Protein AF-A0A950Z5A9-F1 (afdb_monomer_lite)

Sequence (140 aa):
MTVIENQGAAPLTDPKTGENLQPGLQPGYYPGYHTLGQKKFWDAATRELVEKRVSDLPPIRFFTAEELPIITAICERILPQDDRVPERKIPIVPRVDERLATGRIDGYRYEGMPPDRDAYRWAIRAIDAAACRLHSLSFA

Structure (mmCIF, N/CA/C/O backbone):
data_AF-A0A950Z5A9-F1
#
_entry.id   AF-A0A950Z5A9-F1
#
loop_
_atom_site.group_PDB
_atom_site.id
_atom_site.type_symbol
_atom_site.label_atom_id
_atom_site.label_alt_id
_atom_site.label_comp_id
_atom_site.label_asym_id
_atom_site.label_entity_id
_atom_site.label_seq_id
_atom_site.pdbx_PDB_ins_code
_atom_site.Cartn_x
_atom_site.Cartn_y
_atom_site.Cartn_z
_atom_site.occupancy
_atom_site.B_iso_or_equiv
_atom_site.auth_seq_id
_atom_site.auth_comp_id
_atom_site.auth_asym_id
_atom_site.auth_atom_id
_atom_site.pdbx_PDB_model_num
ATOM 1 N N . MET A 1 1 ? -23.649 1.652 -6.011 1.00 37.53 1 MET A N 1
ATOM 2 C CA . MET A 1 1 ? -23.660 1.956 -4.568 1.00 37.53 1 MET A CA 1
ATOM 3 C C . MET A 1 1 ? -24.656 1.013 -3.925 1.00 37.53 1 MET A C 1
ATOM 5 O O . MET A 1 1 ? -25.841 1.305 -3.900 1.00 37.53 1 MET A O 1
ATOM 9 N N . THR A 1 2 ? -24.185 -0.159 -3.514 1.00 28.78 2 THR A N 1
ATOM 10 C CA . THR A 1 2 ? -25.011 -1.135 -2.803 1.00 28.78 2 THR A CA 1
ATOM 11 C C . THR A 1 2 ? -24.366 -1.272 -1.442 1.00 28.78 2 THR A C 1
ATOM 13 O O . THR A 1 2 ? -23.271 -1.816 -1.323 1.00 28.78 2 THR A O 1
ATOM 16 N N . VAL A 1 3 ? -24.997 -0.666 -0.439 1.00 35.69 3 VAL A N 1
ATOM 17 C CA . VAL A 1 3 ? -24.682 -0.934 0.961 1.00 35.69 3 VAL A CA 1
ATOM 18 C C . VAL A 1 3 ? -24.835 -2.442 1.112 1.00 35.69 3 VAL A C 1
ATOM 20 O O . VAL A 1 3 ? -25.903 -2.975 0.815 1.00 35.69 3 VAL A O 1
ATOM 23 N N . ILE A 1 4 ? -23.764 -3.148 1.474 1.00 42.22 4 ILE A N 1
ATOM 24 C CA . ILE A 1 4 ? -23.898 -4.533 1.917 1.00 42.22 4 ILE A CA 1
ATOM 25 C C . ILE A 1 4 ? -24.682 -4.434 3.224 1.00 42.22 4 ILE A C 1
ATOM 27 O O . ILE A 1 4 ? -24.116 -4.164 4.282 1.00 42.22 4 ILE A O 1
ATOM 31 N N . GLU A 1 5 ? -26.006 -4.538 3.132 1.00 41.69 5 GLU A N 1
ATOM 32 C CA . GLU A 1 5 ? -26.857 -4.720 4.294 1.00 41.69 5 GLU A CA 1
ATOM 33 C C . GLU A 1 5 ? -26.425 -6.034 4.930 1.00 41.69 5 GLU A C 1
ATOM 35 O O . GLU A 1 5 ? -26.626 -7.117 4.379 1.00 41.69 5 GLU A O 1
ATOM 40 N N . ASN A 1 6 ? -25.759 -5.926 6.076 1.00 47.00 6 ASN A N 1
ATOM 41 C CA . ASN A 1 6 ? -25.430 -7.065 6.910 1.00 47.00 6 ASN A CA 1
ATOM 42 C C . ASN A 1 6 ? -26.748 -7.592 7.497 1.00 47.00 6 ASN A C 1
ATOM 44 O O . ASN A 1 6 ? -27.176 -7.187 8.578 1.00 47.00 6 ASN A O 1
ATOM 48 N N . GLN A 1 7 ? -27.455 -8.412 6.719 1.00 43.56 7 GLN A N 1
ATOM 49 C CA . GLN A 1 7 ? -28.708 -9.030 7.122 1.00 43.56 7 GLN A CA 1
ATOM 50 C C . GLN A 1 7 ? -28.423 -10.028 8.255 1.00 43.56 7 GLN A C 1
ATOM 52 O O . GLN A 1 7 ? -27.929 -11.126 8.016 1.00 43.56 7 GLN A O 1
ATOM 57 N N . GLY A 1 8 ? -28.745 -9.642 9.495 1.00 50.47 8 GLY A N 1
ATOM 58 C CA . GLY A 1 8 ? -28.994 -10.590 10.588 1.00 50.47 8 GLY A CA 1
ATOM 59 C C . GLY A 1 8 ? -28.062 -10.565 11.804 1.00 50.47 8 GLY A C 1
ATOM 60 O O . GLY A 1 8 ? -28.264 -11.378 12.703 1.00 50.47 8 GLY A O 1
ATOM 61 N N . ALA A 1 9 ? -27.081 -9.663 11.902 1.00 59.25 9 ALA A N 1
ATOM 62 C CA . ALA A 1 9 ? -26.320 -9.516 13.148 1.00 59.25 9 ALA A CA 1
ATOM 63 C C . ALA A 1 9 ? -27.077 -8.614 14.140 1.00 59.25 9 ALA A C 1
ATOM 65 O O . ALA A 1 9 ? -27.439 -7.487 13.801 1.00 59.25 9 ALA A O 1
ATOM 66 N N . ALA A 1 10 ? -27.309 -9.096 15.367 1.00 67.19 10 ALA A N 1
ATOM 67 C CA . ALA A 1 10 ? -27.832 -8.261 16.448 1.00 67.19 10 ALA A CA 1
ATOM 68 C C . ALA A 1 10 ? -26.929 -7.021 16.636 1.00 67.19 10 ALA A C 1
ATOM 70 O O . ALA A 1 10 ? -25.703 -7.151 16.531 1.00 67.19 10 ALA A O 1
ATOM 71 N N . PRO A 1 11 ? -27.499 -5.828 16.891 1.00 71.56 11 PRO A N 1
ATOM 72 C CA . PRO A 1 11 ? -26.708 -4.619 17.079 1.00 71.56 11 PRO A CA 1
ATOM 73 C C . PRO A 1 11 ? -25.729 -4.814 18.238 1.00 71.56 11 PRO A C 1
ATOM 75 O O . PRO A 1 11 ? -26.090 -5.335 19.294 1.00 71.56 11 PRO A O 1
ATOM 78 N N . LEU A 1 12 ? -24.475 -4.406 18.033 1.00 76.75 12 LEU A N 1
ATOM 79 C CA . LEU A 1 12 ? -23.489 -4.422 19.107 1.00 76.75 12 LEU A CA 1
ATOM 80 C C . LEU A 1 12 ? -23.907 -3.431 20.188 1.00 76.75 12 LEU A C 1
ATOM 82 O O . LEU A 1 12 ? -24.269 -2.300 19.882 1.00 76.75 12 LEU A O 1
ATOM 86 N N . THR A 1 13 ? -23.816 -3.842 21.446 1.00 83.31 13 THR A N 1
ATOM 87 C CA . THR A 1 13 ? -24.109 -2.991 22.602 1.00 83.31 13 THR A CA 1
ATOM 88 C C . THR A 1 13 ? -22.825 -2.450 23.216 1.00 83.31 13 THR A C 1
ATOM 90 O O . THR A 1 13 ? -21.830 -3.174 23.321 1.00 83.31 13 THR A O 1
ATOM 93 N N . ASP A 1 14 ? -22.839 -1.200 23.673 1.00 79.69 14 ASP A N 1
ATOM 94 C CA . ASP A 1 14 ? -21.758 -0.656 24.489 1.00 79.69 14 ASP A CA 1
ATOM 95 C C . ASP A 1 14 ? -21.721 -1.408 25.835 1.00 79.69 14 ASP A C 1
ATOM 97 O O . ASP A 1 14 ? -22.713 -1.415 26.567 1.00 79.69 14 ASP A O 1
ATOM 101 N N . PRO A 1 15 ? -20.596 -2.045 26.208 1.00 75.50 15 PRO A N 1
ATOM 102 C CA . PRO A 1 15 ? -20.521 -2.848 27.427 1.00 75.50 15 PRO A CA 1
ATOM 103 C C . PRO A 1 15 ? -20.609 -2.023 28.723 1.00 75.50 15 PRO A C 1
ATOM 105 O O . PRO A 1 15 ? -20.725 -2.602 29.799 1.00 75.50 15 PRO A O 1
ATOM 108 N N . LYS A 1 16 ? -20.511 -0.690 28.655 1.00 78.25 16 LYS A N 1
ATOM 109 C CA . LYS A 1 16 ? -20.638 0.219 29.802 1.00 78.25 16 LYS A CA 1
ATOM 110 C C . LYS A 1 16 ? -22.045 0.781 29.956 1.00 78.25 16 LYS A C 1
ATOM 112 O O . LYS A 1 16 ? -22.494 0.908 31.089 1.00 78.25 16 LYS A O 1
ATOM 117 N N . THR A 1 17 ? -22.699 1.167 28.860 1.00 85.19 17 THR A N 1
ATOM 118 C CA . THR A 1 17 ? -24.037 1.789 28.916 1.00 85.19 17 THR A CA 1
ATOM 119 C C . THR A 1 17 ? -25.165 0.790 28.671 1.00 85.19 17 THR A C 1
ATOM 121 O O . THR A 1 17 ? -26.295 1.041 29.075 1.00 85.19 17 THR A O 1
ATOM 124 N N . GLY A 1 18 ? -24.871 -0.347 28.032 1.00 84.31 18 GLY A N 1
ATOM 125 C CA . GLY A 1 18 ? -25.869 -1.322 27.587 1.00 84.31 18 GLY A CA 1
ATOM 126 C C . GLY A 1 18 ? -26.673 -0.868 26.365 1.00 84.31 18 GLY A C 1
ATOM 127 O O . GLY A 1 18 ? -27.547 -1.598 25.909 1.00 84.31 18 GLY A O 1
ATOM 128 N N . GLU A 1 19 ? -26.392 0.318 25.825 1.00 86.06 19 GLU A N 1
ATOM 129 C CA . GLU A 1 19 ? -27.097 0.871 24.669 1.00 86.06 19 GLU A CA 1
ATOM 130 C C . GLU A 1 19 ? -26.535 0.323 23.354 1.00 86.06 19 GLU A C 1
ATOM 132 O O . GLU A 1 19 ? -25.367 -0.057 23.265 1.00 86.06 19 GLU A O 1
ATOM 137 N N . ASN A 1 20 ? -27.354 0.321 22.302 1.00 85.12 20 ASN A N 1
ATOM 138 C CA . ASN A 1 20 ? -26.912 -0.076 20.967 1.00 85.12 20 ASN A CA 1
ATOM 139 C C . ASN A 1 20 ? -25.900 0.931 20.403 1.00 85.12 20 ASN A C 1
ATOM 141 O O . ASN A 1 20 ? -26.159 2.137 20.368 1.00 85.12 20 ASN A O 1
ATOM 145 N N . LEU A 1 21 ? -24.778 0.429 19.886 1.00 80.56 21 LEU A N 1
ATOM 146 C CA . LEU A 1 21 ? -23.829 1.218 19.113 1.00 80.56 21 LEU A CA 1
ATOM 147 C C . LEU A 1 21 ? -24.496 1.652 17.809 1.00 80.56 21 LEU A C 1
ATOM 149 O O . LEU A 1 21 ? -24.871 0.831 16.970 1.00 80.56 21 LEU A O 1
ATOM 153 N N . GLN A 1 22 ? -24.630 2.964 17.641 1.00 77.44 22 GLN A N 1
ATOM 154 C CA . GLN A 1 22 ? -25.126 3.530 16.397 1.00 77.44 22 GLN A CA 1
ATOM 155 C C . GLN A 1 22 ? -24.118 3.246 15.277 1.00 77.44 22 GLN A C 1
ATOM 157 O O . GLN A 1 22 ? -22.912 3.407 15.498 1.00 77.44 22 GLN A O 1
ATOM 162 N N . PRO A 1 23 ? -24.569 2.840 14.077 1.00 72.12 23 PRO A N 1
ATOM 163 C CA . PRO A 1 23 ? -23.687 2.694 12.931 1.00 72.12 23 PRO A CA 1
ATOM 164 C C . PRO A 1 23 ? -22.867 3.971 12.717 1.00 72.12 23 PRO A C 1
ATOM 166 O O . PRO A 1 23 ? -23.407 5.075 12.662 1.00 72.12 23 PRO A O 1
ATOM 169 N N . GLY A 1 24 ? -21.545 3.821 12.625 1.00 70.25 24 GLY A N 1
ATOM 170 C CA . GLY A 1 24 ? -20.664 4.934 12.291 1.00 70.25 24 GLY A CA 1
ATOM 171 C C . GLY A 1 24 ? -20.895 5.413 10.857 1.00 70.25 24 GLY A C 1
ATOM 172 O O . GLY A 1 24 ? -21.514 4.726 10.048 1.00 70.25 24 GLY A O 1
ATOM 173 N N . LEU A 1 25 ? -20.315 6.566 10.513 1.00 67.81 25 LEU A N 1
ATOM 174 C CA . LEU A 1 25 ? -20.383 7.152 9.164 1.00 67.81 25 LEU A CA 1
ATOM 175 C C . LEU A 1 25 ? -19.812 6.233 8.061 1.00 67.81 25 LEU A C 1
ATOM 177 O O . LEU A 1 25 ? -19.949 6.528 6.880 1.00 67.81 25 LEU A O 1
ATOM 181 N N . GLN A 1 26 ? -19.117 5.157 8.438 1.00 66.88 26 GLN A N 1
ATOM 182 C CA . GLN A 1 26 ? -18.447 4.249 7.518 1.00 66.88 26 GLN A CA 1
ATOM 183 C C . GLN A 1 26 ? -18.754 2.793 7.848 1.00 66.88 26 GLN A C 1
ATOM 185 O O . GLN A 1 26 ? -18.859 2.439 9.029 1.00 66.88 26 GLN A O 1
ATOM 190 N N . PRO A 1 27 ? -18.846 1.942 6.816 1.00 65.94 27 PRO A N 1
ATOM 191 C CA . PRO A 1 27 ? -19.009 0.520 6.996 1.00 65.94 27 PRO A CA 1
ATOM 192 C C . PRO A 1 27 ? -17.775 -0.056 7.692 1.00 65.94 27 PRO A C 1
ATOM 194 O O . PRO A 1 27 ? -16.625 0.183 7.331 1.00 65.94 27 PRO A O 1
ATOM 197 N N . GLY A 1 28 ? -18.042 -0.840 8.722 1.00 67.56 28 GLY A N 1
ATOM 198 C CA . GLY A 1 28 ? -17.121 -1.810 9.282 1.00 67.56 28 GLY A CA 1
ATOM 199 C C . GLY A 1 28 ? -17.864 -3.133 9.368 1.00 67.56 28 GLY A C 1
ATOM 200 O O . GLY A 1 28 ? -19.095 -3.152 9.374 1.00 67.56 28 GLY A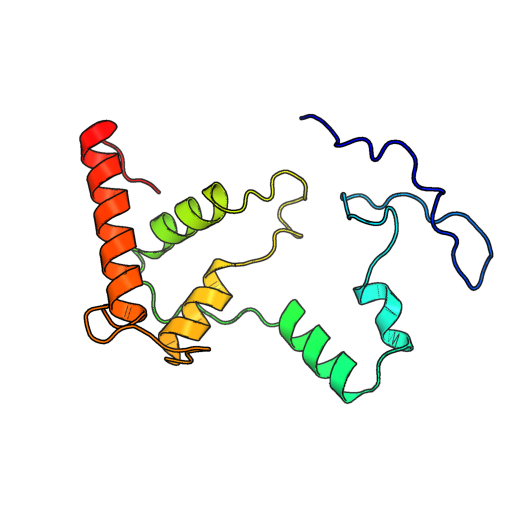 O 1
ATOM 201 N N . TYR A 1 29 ? -17.130 -4.240 9.480 1.00 71.94 29 TYR A N 1
ATOM 202 C CA . TYR A 1 29 ? -17.743 -5.560 9.690 1.00 71.94 29 TYR A CA 1
ATOM 203 C C . TYR A 1 29 ? -18.688 -5.566 10.912 1.00 71.94 29 TYR A C 1
ATOM 205 O O . TYR A 1 29 ? -19.671 -6.299 10.962 1.00 71.94 29 TYR A O 1
ATOM 213 N N . TYR A 1 30 ? -18.400 -4.676 11.864 1.00 80.50 30 TYR A N 1
ATOM 214 C CA . TYR A 1 30 ? -19.129 -4.438 13.097 1.00 80.50 30 TYR A CA 1
ATOM 215 C C . TYR A 1 30 ? -19.639 -2.986 13.140 1.00 80.50 30 TYR A C 1
ATOM 217 O O . TYR A 1 30 ? -18.852 -2.079 13.436 1.00 80.50 30 TYR A O 1
ATOM 225 N N . PRO A 1 31 ? -20.925 -2.734 12.828 1.00 78.44 31 PRO A N 1
ATOM 226 C CA . PRO A 1 31 ? -21.494 -1.388 12.829 1.00 78.44 31 PRO A CA 1
ATOM 227 C C . PRO A 1 31 ? -21.284 -0.665 14.165 1.00 78.44 31 PRO A C 1
ATOM 229 O O . PRO A 1 31 ? -21.512 -1.229 15.232 1.00 78.44 31 PRO A O 1
ATOM 232 N N . GLY A 1 32 ? -20.804 0.579 14.098 1.00 79.00 32 GLY A N 1
ATOM 233 C CA . GLY A 1 32 ? -20.564 1.429 15.273 1.00 79.00 32 GLY A CA 1
ATOM 234 C C . GLY A 1 32 ? -19.320 1.073 16.096 1.00 79.00 32 GLY A C 1
ATOM 235 O O . GLY A 1 32 ? -18.900 1.852 16.951 1.00 79.00 32 GLY A O 1
ATOM 236 N N . TYR A 1 33 ? -18.676 -0.066 15.829 1.00 82.44 33 TYR A N 1
ATOM 237 C CA . TYR A 1 33 ? -17.455 -0.451 16.522 1.00 82.44 33 TYR A CA 1
ATOM 238 C C . TYR A 1 33 ? -16.223 0.234 15.919 1.00 82.44 33 TYR A C 1
ATOM 240 O O . TYR A 1 33 ? -15.967 0.183 14.715 1.00 82.44 33 TYR A O 1
ATOM 248 N N . HIS A 1 34 ? -15.398 0.827 16.784 1.00 82.94 34 HIS A N 1
ATOM 249 C CA . HIS A 1 34 ? -14.147 1.472 16.398 1.00 82.94 34 HIS A CA 1
ATOM 250 C C . HIS A 1 34 ? -12.981 0.946 17.233 1.00 82.94 34 HIS A C 1
ATOM 252 O O . HIS A 1 34 ? -12.872 1.249 18.422 1.00 82.94 34 HIS A O 1
ATOM 258 N N . THR A 1 35 ? -12.058 0.222 16.593 1.00 87.31 35 THR A N 1
ATOM 259 C CA . THR A 1 35 ? -10.864 -0.348 17.243 1.00 87.31 35 THR A CA 1
ATOM 260 C C . THR A 1 35 ? -10.037 0.723 17.951 1.00 87.31 35 THR A C 1
ATOM 262 O O . THR A 1 35 ? -9.678 0.555 19.110 1.00 87.31 35 THR A O 1
ATOM 265 N N . LEU A 1 36 ? -9.817 1.881 17.317 1.00 89.00 36 LEU A N 1
ATOM 266 C CA . LEU A 1 36 ? -9.106 3.003 17.945 1.00 89.00 36 LEU A CA 1
ATOM 267 C C . LEU A 1 36 ? -9.846 3.609 19.151 1.00 89.00 36 LEU A C 1
ATOM 269 O O . LEU A 1 36 ? -9.215 4.268 19.969 1.00 89.00 36 LEU A O 1
ATOM 273 N N . GLY A 1 37 ? -11.153 3.382 19.305 1.00 88.31 37 GLY A N 1
ATOM 274 C CA . GLY A 1 37 ? -11.899 3.765 20.510 1.00 88.31 37 GLY A CA 1
ATOM 275 C C . GLY A 1 37 ? -11.587 2.879 21.723 1.00 88.31 37 GLY A C 1
ATOM 276 O O . GLY A 1 37 ? -11.870 3.253 22.861 1.00 88.31 37 GLY A O 1
ATOM 277 N N . GLN A 1 38 ? -10.957 1.721 21.502 1.00 89.19 38 GLN A N 1
ATOM 278 C CA . GLN A 1 38 ? -10.622 0.749 22.545 1.00 89.19 38 GLN A CA 1
ATOM 279 C C . GLN A 1 38 ? -9.234 0.965 23.163 1.00 89.19 38 GLN A C 1
ATOM 281 O O . GLN A 1 38 ? -8.837 0.197 24.034 1.00 89.19 38 GLN A O 1
ATOM 286 N N . LYS A 1 39 ? -8.522 2.038 22.789 1.00 92.88 39 LYS A N 1
ATOM 287 C CA . LYS A 1 39 ? -7.167 2.381 23.270 1.00 92.88 39 LYS A CA 1
ATOM 288 C C . LYS A 1 39 ? -6.961 2.265 24.779 1.00 92.88 39 LYS A C 1
ATOM 290 O O . LYS A 1 39 ? -5.880 1.896 25.219 1.00 92.88 39 LYS A O 1
ATOM 295 N N . LYS A 1 40 ? -7.988 2.578 25.576 1.00 93.12 40 LYS A N 1
ATOM 296 C CA . LYS A 1 40 ? -7.943 2.501 27.049 1.00 93.12 40 LYS A CA 1
ATOM 297 C C . LYS A 1 40 ? -7.736 1.081 27.594 1.00 93.12 40 LYS A C 1
ATOM 299 O O . LYS A 1 40 ? -7.399 0.940 28.761 1.00 93.12 40 LYS A O 1
ATOM 304 N N . PHE A 1 41 ? -7.987 0.060 26.776 1.00 93.12 41 PHE A N 1
ATOM 305 C CA . PHE A 1 41 ? -7.838 -1.352 27.127 1.00 93.12 41 PHE A CA 1
ATOM 306 C C . PHE A 1 41 ? -6.520 -1.957 26.635 1.00 93.12 41 PHE A C 1
ATOM 308 O O . PHE A 1 41 ? -6.257 -3.127 26.891 1.00 93.12 41 PHE A O 1
ATOM 315 N N . TRP A 1 42 ? -5.705 -1.192 25.911 1.00 96.19 42 TRP A N 1
ATOM 316 C CA . TRP A 1 42 ? -4.392 -1.637 25.460 1.00 96.19 42 TRP A CA 1
ATOM 317 C C . TRP A 1 42 ? -3.340 -1.298 26.508 1.00 96.19 42 TRP A C 1
ATOM 319 O O . TRP A 1 42 ? -3.418 -0.256 27.167 1.00 96.19 42 TRP A O 1
ATOM 329 N N . ASP A 1 43 ? -2.324 -2.147 26.630 1.00 97.94 43 ASP A N 1
ATOM 330 C CA . ASP A 1 43 ? -1.121 -1.772 27.361 1.00 97.94 43 ASP A CA 1
ATOM 331 C C . ASP A 1 43 ? -0.426 -0.572 26.683 1.00 97.94 43 ASP A C 1
ATOM 333 O O . ASP A 1 43 ? -0.711 -0.203 25.536 1.00 97.94 43 ASP A O 1
ATOM 337 N N . ALA A 1 44 ? 0.477 0.077 27.419 1.00 97.62 44 ALA A N 1
ATOM 338 C CA . ALA A 1 44 ? 1.133 1.292 26.952 1.00 97.62 44 ALA A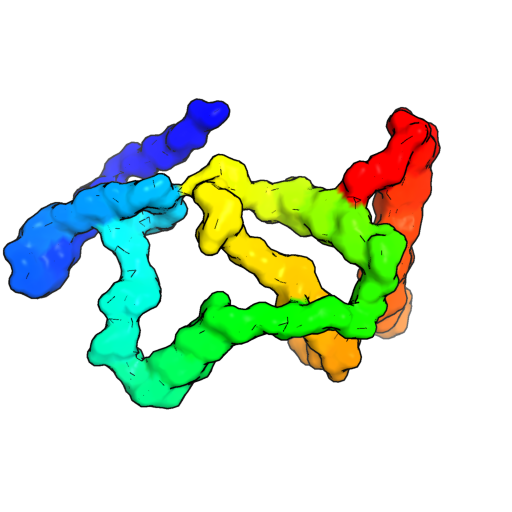 CA 1
ATOM 339 C C . ALA A 1 44 ? 1.927 1.081 25.651 1.00 97.62 44 ALA A C 1
ATOM 341 O O . ALA A 1 44 ? 1.812 1.913 24.752 1.00 97.62 44 ALA A O 1
ATOM 342 N N . ALA A 1 45 ? 2.652 -0.035 25.526 1.00 97.50 45 ALA A N 1
ATOM 343 C CA . ALA A 1 45 ? 3.485 -0.319 24.361 1.00 97.50 45 ALA A CA 1
ATOM 344 C C . ALA A 1 45 ? 2.636 -0.607 23.115 1.00 97.50 45 ALA A C 1
ATOM 346 O O . ALA A 1 45 ? 2.904 -0.066 22.041 1.00 97.50 45 ALA A O 1
ATOM 347 N N . THR A 1 46 ? 1.570 -1.402 23.250 1.00 97.12 46 THR A N 1
ATOM 348 C CA . THR A 1 46 ? 0.628 -1.669 22.153 1.00 97.12 46 THR A CA 1
ATOM 349 C C . THR A 1 46 ? -0.036 -0.384 21.674 1.00 97.12 46 THR A C 1
ATOM 351 O O . THR A 1 46 ? -0.111 -0.135 20.469 1.00 97.12 46 THR A O 1
ATOM 354 N N . ARG A 1 47 ? -0.495 0.458 22.606 1.00 96.81 47 ARG A N 1
ATOM 355 C CA . ARG A 1 47 ? -1.132 1.735 22.274 1.00 96.81 47 ARG A CA 1
ATOM 356 C C . ARG A 1 47 ? -0.199 2.659 21.510 1.00 96.81 47 ARG A C 1
ATOM 358 O O . ARG A 1 47 ? -0.583 3.115 20.437 1.00 96.81 47 ARG A O 1
ATOM 365 N N . GLU A 1 48 ? 1.011 2.870 22.015 1.00 95.94 48 GLU A N 1
ATOM 366 C CA . GLU A 1 48 ? 2.013 3.704 21.350 1.00 95.94 48 GLU A CA 1
ATOM 367 C C . GLU A 1 48 ? 2.326 3.182 19.939 1.00 95.94 48 GLU A C 1
ATOM 369 O O . GLU A 1 48 ? 2.287 3.935 18.965 1.00 95.94 48 GLU A O 1
ATOM 374 N N . LEU A 1 49 ? 2.563 1.873 19.799 1.00 95.94 49 LEU A N 1
ATOM 375 C CA . LEU A 1 49 ? 2.900 1.260 18.516 1.00 95.94 49 LEU A CA 1
ATOM 376 C C . LEU A 1 49 ? 1.771 1.3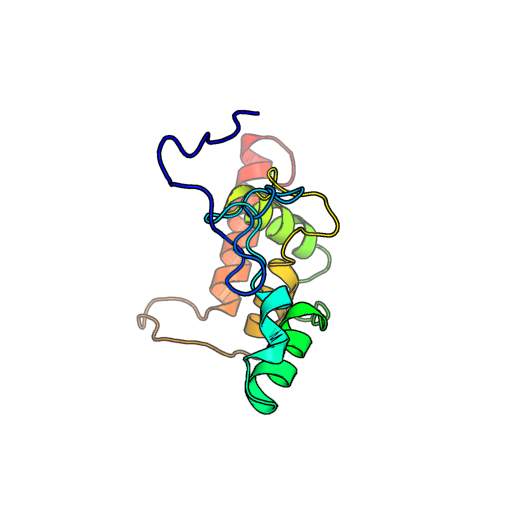90 17.483 1.00 95.94 49 LEU A C 1
ATOM 378 O O . LEU A 1 49 ? 2.031 1.702 16.318 1.00 95.94 49 LEU A O 1
ATOM 382 N N . VAL A 1 50 ? 0.525 1.121 17.881 1.00 94.75 50 VAL A N 1
ATOM 383 C CA . VAL A 1 50 ? -0.634 1.196 16.980 1.00 94.75 50 VAL A CA 1
ATOM 384 C C . VAL A 1 50 ? -0.917 2.642 16.588 1.00 94.75 50 VAL A C 1
ATOM 386 O O . VAL A 1 50 ? -1.127 2.910 15.406 1.00 94.75 50 VAL A O 1
ATOM 389 N N . GLU A 1 51 ? -0.884 3.579 17.537 1.00 94.06 51 GLU A N 1
ATOM 390 C CA . GLU A 1 51 ? -1.078 5.003 17.246 1.00 94.06 51 GLU A CA 1
ATOM 391 C C . GLU A 1 51 ? -0.026 5.521 16.271 1.00 94.06 51 GLU A C 1
ATOM 393 O O . GLU A 1 51 ? -0.380 6.153 15.276 1.00 94.06 51 GLU A O 1
ATOM 398 N N . LYS A 1 52 ? 1.241 5.155 16.483 1.00 93.44 52 LYS A N 1
ATOM 399 C CA . LYS A 1 52 ? 2.325 5.479 15.558 1.00 93.44 52 LYS A CA 1
ATOM 400 C C . LYS A 1 52 ? 2.064 4.929 14.156 1.00 93.44 52 LYS A C 1
ATOM 402 O O . LYS A 1 52 ? 2.197 5.642 13.172 1.00 93.44 52 LYS A O 1
ATOM 407 N N . ARG A 1 53 ? 1.647 3.665 14.031 1.00 90.62 53 ARG A N 1
ATOM 408 C CA . ARG A 1 53 ? 1.359 3.050 12.719 1.00 90.62 53 ARG A CA 1
ATOM 409 C C . ARG A 1 53 ? 0.173 3.687 11.994 1.00 90.62 53 ARG A C 1
ATOM 411 O O . ARG A 1 53 ? 0.130 3.652 10.765 1.00 90.62 53 ARG A O 1
ATOM 418 N N . VAL A 1 54 ? -0.794 4.220 12.729 1.00 90.31 54 VAL A N 1
ATOM 419 C CA . VAL A 1 54 ? -1.971 4.859 12.134 1.00 90.31 54 VAL A CA 1
ATOM 420 C C . VAL A 1 54 ? -1.673 6.295 11.714 1.00 90.31 54 VAL A C 1
ATOM 422 O O . VAL A 1 54 ? -2.107 6.699 10.640 1.00 90.31 54 VAL A O 1
ATOM 425 N N . SER A 1 55 ? -0.936 7.046 12.531 1.00 89.56 55 SER A N 1
ATOM 426 C CA . SER A 1 55 ? -0.705 8.476 12.307 1.00 89.56 55 SER A CA 1
ATOM 427 C C . SER A 1 55 ? 0.544 8.770 11.471 1.00 89.56 55 SER A C 1
ATOM 429 O O . SER A 1 55 ? 0.531 9.701 10.669 1.00 89.56 55 SER A O 1
ATOM 431 N N . ASP A 1 56 ? 1.611 7.978 11.618 1.00 92.19 56 ASP A N 1
ATOM 432 C CA . ASP A 1 56 ? 2.894 8.263 10.971 1.00 92.19 56 ASP A CA 1
ATOM 433 C C . ASP A 1 56 ? 2.960 7.593 9.601 1.00 92.19 56 ASP A C 1
ATOM 435 O O . ASP A 1 56 ? 3.291 6.405 9.473 1.00 92.19 56 ASP A O 1
ATOM 439 N N . LEU A 1 57 ? 2.666 8.369 8.561 1.00 91.00 57 LEU A N 1
ATOM 440 C CA . LEU A 1 57 ? 2.835 7.933 7.181 1.00 91.00 57 LEU A CA 1
ATOM 441 C C . LEU A 1 57 ? 4.291 8.118 6.742 1.00 91.00 57 LEU A C 1
ATOM 443 O O . LEU A 1 57 ? 4.809 9.235 6.798 1.00 91.00 57 LEU A O 1
ATOM 447 N N . PRO A 1 58 ? 4.976 7.046 6.306 1.00 93.62 58 PRO A N 1
ATOM 448 C CA . PRO A 1 58 ? 6.331 7.173 5.797 1.00 93.62 58 PRO A CA 1
ATOM 449 C C . PRO A 1 58 ? 6.329 7.955 4.473 1.00 93.62 58 PRO A C 1
ATOM 451 O O . PRO A 1 58 ? 5.385 7.838 3.691 1.00 93.62 58 PRO A O 1
ATOM 454 N N . PRO A 1 59 ? 7.379 8.737 4.179 1.00 96.12 59 PRO A N 1
ATOM 455 C CA . PRO A 1 59 ? 7.519 9.364 2.873 1.00 96.12 59 PRO A CA 1
ATOM 456 C C . PRO A 1 59 ? 7.850 8.319 1.801 1.00 96.12 59 PRO A C 1
ATOM 458 O O . PRO A 1 59 ? 8.443 7.279 2.103 1.00 96.12 59 PRO A O 1
ATOM 461 N N . ILE A 1 60 ? 7.525 8.648 0.550 1.00 97.75 60 ILE A N 1
ATOM 462 C CA . ILE A 1 60 ? 7.925 7.883 -0.638 1.00 97.75 60 ILE A CA 1
ATOM 463 C C . ILE A 1 60 ? 9.441 8.017 -0.842 1.00 97.75 60 ILE A C 1
ATOM 465 O O . ILE A 1 60 ? 9.981 9.125 -0.828 1.00 97.75 60 ILE A O 1
ATOM 469 N N . ARG A 1 61 ? 10.134 6.887 -0.997 1.00 97.31 61 ARG A N 1
ATOM 470 C CA . ARG A 1 61 ? 11.594 6.776 -1.143 1.00 97.31 61 ARG A CA 1
ATOM 471 C C . ARG A 1 61 ? 12.021 5.792 -2.230 1.00 97.31 61 ARG A C 1
ATOM 473 O O . ARG A 1 61 ? 13.140 5.911 -2.723 1.00 97.31 61 ARG A O 1
ATOM 480 N N . PHE A 1 62 ? 11.201 4.789 -2.543 1.00 97.50 62 PHE A N 1
ATOM 481 C CA . PHE A 1 62 ? 11.536 3.744 -3.510 1.00 97.50 62 PHE A CA 1
ATOM 482 C C . PHE A 1 62 ? 10.980 4.041 -4.904 1.00 97.50 62 PHE A C 1
ATOM 484 O O . PHE A 1 62 ? 11.736 3.964 -5.875 1.00 97.50 62 PHE A O 1
ATOM 491 N N . PHE A 1 63 ? 9.688 4.360 -5.003 1.00 98.19 63 PHE A N 1
ATOM 492 C CA . PHE A 1 63 ? 9.043 4.643 -6.284 1.00 98.19 63 PHE A CA 1
ATOM 493 C C . PHE A 1 63 ? 9.495 5.987 -6.848 1.00 98.19 63 PHE A C 1
ATOM 495 O O . PHE A 1 63 ? 9.642 6.974 -6.123 1.00 98.19 63 PHE A O 1
ATOM 502 N N . THR A 1 64 ? 9.695 6.033 -8.163 1.00 98.25 64 THR A N 1
ATOM 503 C CA . THR A 1 64 ? 9.964 7.291 -8.865 1.00 98.25 64 THR A CA 1
ATOM 504 C C . THR A 1 64 ? 8.692 8.133 -9.000 1.00 98.25 64 THR A C 1
ATOM 506 O O . THR A 1 64 ? 7.576 7.649 -8.807 1.00 98.25 64 THR A O 1
ATOM 509 N N . ALA A 1 65 ? 8.852 9.401 -9.391 1.00 97.75 65 ALA A N 1
ATOM 510 C CA . ALA A 1 65 ? 7.723 10.278 -9.700 1.00 97.75 65 ALA A CA 1
ATOM 511 C C . ALA A 1 65 ? 6.837 9.741 -10.843 1.00 97.75 65 ALA A C 1
ATOM 513 O O . ALA A 1 65 ? 5.646 10.027 -10.868 1.00 97.75 65 ALA A O 1
ATOM 514 N N . GLU A 1 66 ? 7.406 8.951 -11.757 1.00 97.25 66 GLU A N 1
ATOM 515 C CA . GLU A 1 66 ? 6.684 8.308 -12.864 1.00 97.25 66 GLU A CA 1
ATOM 516 C C . GLU A 1 66 ? 5.966 7.028 -12.412 1.00 97.25 66 GLU A C 1
ATOM 518 O O . GLU A 1 66 ? 4.851 6.752 -12.840 1.00 97.25 66 GLU A O 1
ATOM 523 N N . GLU A 1 67 ? 6.581 6.248 -11.517 1.00 98.25 67 GLU A N 1
ATOM 524 C CA . GLU A 1 67 ? 6.013 4.989 -11.021 1.00 98.25 67 GLU A CA 1
ATOM 525 C C . GLU A 1 67 ? 4.885 5.223 -10.000 1.00 98.25 67 GLU A C 1
ATOM 527 O O . GLU A 1 67 ? 3.956 4.415 -9.911 1.00 98.25 67 GLU A O 1
ATOM 532 N N . LEU A 1 68 ? 4.948 6.319 -9.233 1.00 98.12 68 LEU A N 1
ATOM 533 C CA . LEU A 1 68 ? 4.040 6.596 -8.118 1.00 98.12 68 LEU A CA 1
ATOM 534 C C . LEU A 1 68 ? 2.552 6.704 -8.527 1.00 98.12 68 LEU A C 1
ATOM 536 O O . LEU A 1 68 ? 1.723 6.077 -7.857 1.00 98.12 68 LEU A O 1
ATOM 540 N N . PRO A 1 69 ? 2.167 7.428 -9.597 1.00 98.31 69 PRO A N 1
ATOM 541 C CA . PRO A 1 69 ? 0.778 7.458 -10.056 1.00 98.31 69 PRO A CA 1
ATOM 542 C C . PRO A 1 69 ? 0.272 6.074 -10.480 1.00 98.31 69 PRO A C 1
ATOM 544 O O . PRO A 1 69 ? -0.820 5.668 -10.089 1.00 98.31 69 PRO A O 1
ATOM 547 N N . ILE A 1 70 ? 1.104 5.300 -11.184 1.00 98.50 70 ILE A N 1
ATOM 548 C CA . ILE A 1 70 ? 0.738 3.976 -11.703 1.00 98.50 70 ILE A CA 1
ATOM 549 C C . ILE A 1 70 ? 0.489 2.993 -10.555 1.00 98.50 70 ILE A C 1
ATOM 551 O O . ILE A 1 70 ? -0.550 2.334 -10.514 1.00 98.50 70 ILE A O 1
ATOM 555 N N . ILE A 1 71 ? 1.407 2.897 -9.583 1.00 98.12 71 ILE A N 1
ATOM 556 C CA . ILE A 1 71 ? 1.214 1.998 -8.432 1.00 98.12 71 ILE A CA 1
ATOM 557 C C . ILE A 1 71 ? 0.026 2.429 -7.565 1.00 98.12 71 ILE A C 1
ATOM 559 O O . ILE A 1 71 ? -0.648 1.573 -6.989 1.00 98.12 71 ILE A O 1
ATOM 563 N N . THR A 1 72 ? -0.269 3.731 -7.509 1.00 97.38 72 THR A N 1
ATOM 564 C CA . THR A 1 72 ? -1.456 4.253 -6.821 1.00 97.38 72 THR A CA 1
ATOM 565 C C . THR A 1 72 ? -2.728 3.760 -7.500 1.00 97.38 72 THR A C 1
ATOM 567 O O . THR A 1 72 ? -3.534 3.107 -6.838 1.00 97.38 72 THR A O 1
ATOM 570 N N . ALA A 1 73 ? -2.854 3.941 -8.817 1.00 97.69 73 ALA A N 1
ATOM 571 C CA . ALA A 1 73 ? -3.992 3.445 -9.590 1.00 97.69 73 ALA A CA 1
ATOM 572 C C . ALA A 1 73 ? -4.149 1.914 -9.487 1.00 97.69 73 ALA A C 1
ATOM 574 O O . ALA A 1 73 ? -5.262 1.397 -9.356 1.00 97.69 73 ALA A O 1
ATOM 575 N N . ILE A 1 74 ? -3.036 1.166 -9.481 1.00 97.75 74 ILE A N 1
ATOM 576 C CA . ILE A 1 74 ? -3.051 -0.294 -9.286 1.00 97.75 74 ILE A CA 1
ATOM 577 C C . ILE A 1 74 ? -3.629 -0.644 -7.911 1.00 97.75 74 ILE A C 1
ATOM 579 O O . ILE A 1 74 ? -4.533 -1.478 -7.822 1.00 97.75 74 ILE A O 1
ATOM 583 N N . CYS A 1 75 ? -3.143 -0.009 -6.840 1.00 97.06 75 CYS A N 1
ATOM 584 C CA . CYS A 1 75 ? -3.638 -0.254 -5.483 1.00 97.06 75 CYS A CA 1
ATOM 585 C C . CYS A 1 75 ? -5.130 0.073 -5.355 1.00 97.06 75 CYS A C 1
ATOM 587 O O . CYS A 1 75 ? -5.873 -0.717 -4.773 1.00 97.06 75 CYS A O 1
ATOM 589 N N . GLU A 1 76 ? -5.571 1.196 -5.926 1.00 95.38 76 GLU A N 1
ATOM 590 C CA . GLU A 1 76 ? -6.976 1.612 -5.916 1.00 95.38 76 GLU A CA 1
ATOM 591 C C . GLU A 1 76 ? -7.885 0.632 -6.662 1.00 95.38 76 GLU A C 1
ATOM 593 O O . GLU A 1 76 ? -9.035 0.445 -6.269 1.00 95.38 76 GLU A O 1
ATOM 598 N N . ARG A 1 77 ? -7.377 -0.048 -7.698 1.00 96.00 77 ARG A N 1
ATOM 599 C CA . ARG A 1 77 ? -8.143 -1.071 -8.417 1.00 96.00 77 ARG A CA 1
ATOM 600 C C . ARG A 1 77 ? -8.171 -2.421 -7.701 1.00 96.00 77 ARG A C 1
ATOM 602 O O . ARG A 1 77 ? -9.189 -3.106 -7.766 1.00 96.00 77 ARG A O 1
ATOM 609 N N . ILE A 1 78 ? -7.068 -2.825 -7.068 1.00 96.12 78 ILE A N 1
ATOM 610 C CA . ILE A 1 78 ? -6.965 -4.116 -6.364 1.00 96.12 78 ILE A CA 1
ATOM 611 C C . ILE A 1 78 ? -7.770 -4.095 -5.064 1.00 96.12 78 ILE A C 1
ATOM 613 O O . ILE A 1 78 ? -8.461 -5.064 -4.753 1.00 96.12 78 ILE A O 1
ATOM 617 N N . LEU A 1 79 ? -7.670 -3.005 -4.302 1.00 94.38 79 LEU A N 1
ATO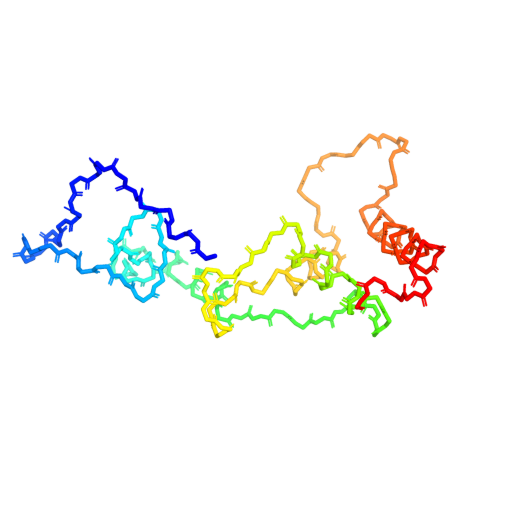M 618 C CA . LEU A 1 79 ? -8.365 -2.838 -3.031 1.00 94.38 79 LEU A CA 1
ATOM 619 C C . LEU A 1 79 ? -9.121 -1.502 -3.033 1.00 94.38 79 LEU A C 1
ATOM 621 O O . LEU A 1 79 ? -8.667 -0.541 -2.401 1.00 94.38 79 LEU A O 1
ATOM 625 N N . PRO A 1 80 ? -10.255 -1.423 -3.755 1.00 93.19 80 PRO A N 1
ATOM 626 C CA . PRO A 1 80 ? -11.050 -0.206 -3.812 1.00 93.19 80 PRO A CA 1
ATOM 627 C C . PRO A 1 80 ? -11.557 0.173 -2.419 1.00 93.19 80 PRO A C 1
ATOM 629 O O . PRO A 1 80 ? -11.965 -0.674 -1.623 1.00 93.19 80 PRO A O 1
ATOM 632 N N . GLN A 1 81 ? -11.519 1.472 -2.130 1.00 91.75 81 GLN A N 1
ATOM 633 C CA . GLN A 1 81 ? -11.934 2.069 -0.857 1.00 91.75 81 GLN A CA 1
ATOM 634 C C . GLN A 1 81 ? -13.035 3.109 -1.101 1.00 91.75 81 GLN A C 1
ATOM 636 O O . GLN A 1 81 ? -12.972 4.233 -0.604 1.00 91.75 81 GLN A O 1
ATOM 641 N N . ASP A 1 82 ? -14.017 2.746 -1.927 1.00 88.69 82 ASP A N 1
ATOM 642 C CA . ASP A 1 82 ? -15.154 3.606 -2.302 1.00 88.69 82 ASP A CA 1
ATOM 643 C C . ASP A 1 82 ? -16.219 3.679 -1.195 1.00 88.69 82 ASP A C 1
ATOM 645 O O . ASP A 1 82 ? -17.180 4.440 -1.268 1.00 88.69 82 ASP A O 1
ATOM 649 N N . ASP A 1 83 ? -16.040 2.870 -0.154 1.00 84.88 83 ASP A N 1
ATOM 650 C CA . ASP A 1 83 ? -16.902 2.727 1.012 1.00 84.88 83 ASP A CA 1
ATOM 651 C C . ASP A 1 83 ? -16.589 3.744 2.126 1.00 84.88 83 ASP A C 1
ATOM 653 O O . ASP A 1 83 ? -17.250 3.756 3.163 1.00 84.88 83 ASP A O 1
ATOM 657 N N . ARG A 1 84 ? -15.583 4.604 1.939 1.00 85.44 84 ARG A N 1
ATOM 658 C CA . ARG A 1 84 ? -15.107 5.562 2.944 1.00 85.44 84 ARG A CA 1
ATOM 659 C C . ARG A 1 84 ? -14.774 6.917 2.334 1.00 85.44 84 ARG A C 1
ATOM 661 O O . ARG A 1 84 ? -14.389 7.025 1.174 1.00 85.44 84 ARG A O 1
ATOM 668 N N . VAL A 1 85 ? -14.876 7.960 3.156 1.00 85.56 85 VAL A N 1
ATOM 669 C CA . VAL A 1 85 ? -14.474 9.322 2.772 1.00 85.56 85 VAL A CA 1
ATOM 670 C C . VAL A 1 85 ? -12.948 9.417 2.585 1.00 85.56 85 VAL A C 1
ATOM 672 O O . VAL A 1 85 ? -12.222 8.637 3.216 1.00 85.56 85 VAL A O 1
ATOM 675 N N . PRO A 1 86 ? -12.444 10.355 1.756 1.00 86.69 86 PRO A N 1
ATOM 676 C CA . PRO A 1 86 ? -11.021 10.470 1.425 1.00 86.69 86 PRO A CA 1
ATOM 677 C C . PRO A 1 86 ? -10.080 10.495 2.635 1.00 86.69 86 PRO A C 1
ATOM 679 O O . PRO A 1 86 ? -9.079 9.784 2.644 1.00 86.69 86 PRO A O 1
ATOM 682 N N . GLU A 1 87 ? -10.433 11.215 3.701 1.00 84.75 87 GLU A N 1
ATOM 683 C CA . GLU A 1 87 ? -9.614 11.387 4.915 1.00 84.75 87 GLU A CA 1
ATOM 684 C C . GLU A 1 87 ? -9.470 10.093 5.731 1.00 84.75 87 GLU A C 1
ATOM 686 O O . GLU A 1 87 ? -8.710 10.024 6.697 1.00 84.75 87 GLU A O 1
ATOM 691 N N . ARG A 1 88 ? -10.245 9.064 5.382 1.00 83.31 88 ARG A N 1
ATOM 692 C CA . ARG A 1 88 ? -10.265 7.759 6.048 1.00 83.31 88 ARG A CA 1
ATOM 693 C C . ARG A 1 88 ? -9.819 6.635 5.121 1.00 83.31 88 ARG A C 1
ATOM 695 O O . ARG A 1 88 ? -9.800 5.481 5.553 1.00 83.31 88 ARG A O 1
ATOM 702 N N . LYS A 1 89 ? -9.440 6.944 3.874 1.00 88.94 89 LYS A N 1
ATOM 703 C CA . LYS A 1 89 ? -8.764 5.976 3.012 1.00 88.94 89 LYS A CA 1
ATOM 704 C C . LYS A 1 89 ? -7.457 5.548 3.666 1.00 88.94 89 LYS A C 1
ATOM 706 O O . LYS A 1 89 ? -6.681 6.364 4.152 1.00 88.94 89 LYS A O 1
ATOM 711 N N . ILE A 1 90 ? -7.227 4.243 3.688 1.00 90.81 90 ILE A N 1
ATOM 712 C CA . ILE A 1 90 ? -5.996 3.645 4.183 1.00 90.81 90 ILE A CA 1
ATOM 713 C C . ILE A 1 90 ? -4.911 3.935 3.138 1.00 90.81 90 ILE A C 1
ATOM 715 O O . ILE A 1 90 ? -5.062 3.507 1.989 1.00 90.81 90 ILE A O 1
ATOM 719 N N . PRO A 1 91 ? -3.825 4.635 3.500 1.00 92.31 91 PRO A N 1
ATOM 720 C CA . PRO A 1 91 ? -2.740 4.954 2.578 1.00 92.31 91 PRO A CA 1
ATOM 721 C C . PRO A 1 91 ? -1.833 3.732 2.390 1.00 92.31 91 PRO A C 1
ATOM 723 O O . PRO A 1 91 ? -0.864 3.524 3.122 1.00 92.31 91 PRO A O 1
ATOM 726 N N . ILE A 1 92 ? -2.166 2.899 1.401 1.00 94.62 92 ILE A N 1
ATOM 727 C CA . ILE A 1 92 ? -1.475 1.629 1.119 1.00 94.62 92 ILE A CA 1
ATOM 728 C C . ILE A 1 92 ? -0.076 1.878 0.537 1.00 94.62 92 ILE A C 1
ATOM 730 O O . ILE A 1 92 ? 0.908 1.313 1.017 1.00 94.62 92 ILE A O 1
ATOM 734 N N . VAL A 1 93 ? 0.022 2.751 -0.472 1.00 96.88 93 VAL A N 1
ATOM 735 C CA . VAL A 1 93 ? 1.252 2.973 -1.253 1.00 96.88 93 VAL A CA 1
ATOM 736 C C . VAL A 1 93 ? 2.452 3.382 -0.389 1.00 96.88 93 VAL A C 1
ATOM 738 O O . VAL A 1 93 ? 3.496 2.751 -0.538 1.00 96.88 93 VAL A O 1
ATOM 741 N N . PRO A 1 94 ? 2.344 4.326 0.570 1.00 96.25 94 PRO A N 1
ATOM 742 C CA . PRO A 1 94 ? 3.472 4.676 1.435 1.00 96.25 94 PRO A CA 1
ATOM 743 C C . PRO A 1 94 ? 4.052 3.497 2.225 1.00 96.25 94 PRO A C 1
ATOM 745 O O . PRO A 1 94 ? 5.264 3.395 2.403 1.00 96.25 94 PRO A O 1
ATOM 748 N N . ARG A 1 95 ? 3.204 2.569 2.686 1.00 93.69 95 ARG A N 1
ATOM 749 C CA . ARG A 1 95 ? 3.650 1.382 3.434 1.00 93.69 95 ARG A CA 1
ATOM 750 C C . ARG A 1 95 ? 4.337 0.362 2.535 1.00 93.69 95 ARG A C 1
ATOM 752 O O . ARG A 1 95 ? 5.332 -0.238 2.939 1.00 93.69 95 ARG A O 1
ATOM 759 N N . VAL A 1 96 ? 3.825 0.180 1.319 1.00 95.12 96 VAL A N 1
ATOM 760 C CA . VAL A 1 96 ? 4.472 -0.655 0.299 1.00 95.12 96 VAL A CA 1
A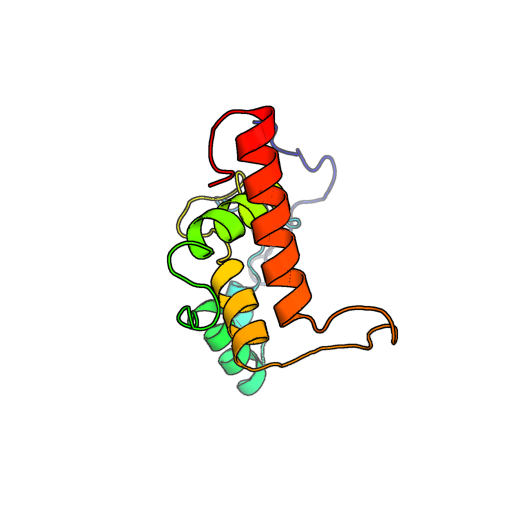TOM 761 C C . VAL A 1 96 ? 5.835 -0.070 -0.074 1.00 95.12 96 VAL A C 1
ATOM 763 O O . VAL A 1 96 ? 6.822 -0.803 -0.091 1.00 95.12 96 VAL A O 1
ATOM 766 N N . ASP A 1 97 ? 5.904 1.244 -0.296 1.00 97.25 97 ASP A N 1
ATOM 767 C CA . ASP A 1 97 ? 7.143 1.957 -0.597 1.00 97.25 97 ASP A CA 1
ATOM 768 C C . ASP A 1 97 ? 8.180 1.798 0.523 1.00 97.25 97 ASP A C 1
ATOM 770 O O . ASP A 1 97 ? 9.298 1.368 0.258 1.00 97.25 97 ASP A O 1
ATOM 774 N N . GLU A 1 98 ? 7.804 2.042 1.783 1.00 95.62 98 GLU A N 1
ATOM 775 C CA . GLU A 1 98 ? 8.695 1.887 2.941 1.00 95.62 98 GLU A CA 1
ATOM 776 C C . GLU A 1 98 ? 9.280 0.469 3.036 1.00 95.62 98 GLU A C 1
ATOM 778 O O . GLU A 1 98 ? 10.483 0.288 3.271 1.00 95.62 98 GLU A O 1
ATOM 783 N N . ARG A 1 99 ? 8.442 -0.551 2.822 1.00 94.12 99 ARG A N 1
ATOM 784 C CA . ARG A 1 99 ? 8.860 -1.958 2.813 1.00 94.12 99 ARG A CA 1
ATOM 785 C C . ARG A 1 99 ? 9.897 -2.218 1.721 1.00 94.12 99 ARG A C 1
ATOM 787 O O . ARG A 1 99 ? 10.958 -2.782 1.999 1.00 94.12 99 ARG A O 1
ATOM 794 N N . LEU A 1 100 ? 9.632 -1.745 0.503 1.00 95.62 100 LEU A N 1
ATOM 795 C CA . LEU A 1 100 ? 10.548 -1.887 -0.626 1.00 95.62 100 LEU A CA 1
ATOM 796 C C . LEU A 1 100 ? 11.841 -1.104 -0.389 1.00 95.62 100 LEU A C 1
ATOM 798 O O . LEU A 1 100 ? 12.914 -1.684 -0.528 1.00 95.62 100 LEU A O 1
ATOM 802 N N . ALA A 1 101 ? 11.766 0.149 0.065 1.00 96.06 101 ALA A N 1
ATOM 803 C CA . ALA A 1 101 ? 12.901 1.031 0.346 1.00 96.06 101 ALA A CA 1
ATOM 804 C C . ALA A 1 101 ? 13.842 0.473 1.422 1.00 96.06 101 ALA A C 1
ATOM 806 O O . ALA A 1 101 ? 15.064 0.584 1.296 1.00 96.06 101 ALA A O 1
ATOM 807 N N . THR A 1 102 ? 13.293 -0.172 2.452 1.00 94.00 102 THR A N 1
ATOM 808 C CA . THR A 1 102 ? 14.079 -0.808 3.522 1.00 94.00 102 THR A CA 1
ATOM 809 C C . THR A 1 102 ? 14.542 -2.221 3.171 1.00 94.00 102 THR A C 1
ATOM 811 O O . THR A 1 102 ? 15.410 -2.759 3.852 1.00 94.00 102 THR A O 1
ATOM 814 N N . GLY A 1 103 ? 13.991 -2.830 2.113 1.00 89.94 103 GLY A N 1
ATOM 815 C CA . GLY A 1 103 ? 14.294 -4.216 1.746 1.00 89.94 103 GLY A CA 1
ATOM 816 C C . GLY A 1 103 ? 13.800 -5.232 2.778 1.00 89.94 103 GLY A C 1
ATOM 817 O O . GLY A 1 103 ? 14.267 -6.368 2.787 1.00 89.94 103 GLY A O 1
ATOM 818 N N . ARG A 1 104 ? 12.874 -4.832 3.661 1.00 85.12 104 ARG A N 1
ATOM 819 C CA . ARG A 1 104 ? 12.260 -5.736 4.632 1.00 85.12 104 ARG A CA 1
ATOM 820 C C . ARG A 1 104 ? 11.308 -6.668 3.896 1.00 85.12 104 ARG A C 1
ATOM 822 O O . ARG A 1 104 ? 10.261 -6.242 3.414 1.00 85.12 104 ARG A O 1
ATOM 829 N N . ILE A 1 105 ? 11.680 -7.936 3.828 1.00 77.69 105 ILE A N 1
ATOM 830 C CA . ILE A 1 105 ? 10.827 -9.009 3.327 1.00 77.69 105 ILE A CA 1
ATOM 831 C C . ILE A 1 105 ? 10.296 -9.812 4.509 1.00 77.69 105 ILE A C 1
ATOM 833 O O . ILE A 1 105 ? 11.024 -10.065 5.467 1.00 77.69 105 ILE A O 1
ATOM 837 N N . ASP A 1 106 ? 9.028 -10.193 4.431 1.00 66.31 106 ASP A N 1
ATOM 838 C CA . ASP A 1 106 ? 8.448 -11.209 5.297 1.00 66.31 106 ASP A CA 1
ATOM 839 C C . ASP A 1 106 ? 8.147 -12.412 4.399 1.00 66.31 106 ASP A C 1
ATOM 841 O O . ASP A 1 106 ? 7.293 -12.330 3.515 1.00 66.31 106 ASP A O 1
ATOM 845 N N . GLY A 1 107 ? 8.949 -13.472 4.523 1.00 77.12 107 GLY A N 1
ATOM 846 C CA . GLY A 1 107 ? 8.786 -14.710 3.759 1.00 77.12 107 GLY A CA 1
ATOM 847 C C . GLY A 1 107 ? 9.960 -15.115 2.863 1.00 77.12 107 GLY A C 1
ATOM 848 O O . GLY A 1 107 ? 11.040 -14.523 2.864 1.00 77.12 107 GLY A O 1
ATOM 849 N N . TYR A 1 108 ? 9.719 -16.180 2.099 1.00 81.88 108 TYR A N 1
ATOM 850 C CA . TYR A 1 108 ? 10.679 -16.821 1.202 1.00 81.88 108 TYR A CA 1
ATOM 851 C C . TYR A 1 108 ? 10.237 -16.648 -0.254 1.00 81.88 108 TYR A C 1
ATOM 853 O O . TYR A 1 108 ? 9.044 -16.636 -0.550 1.00 81.88 108 TYR A O 1
ATOM 861 N N . ARG A 1 109 ? 11.202 -16.547 -1.171 1.00 87.69 109 ARG A N 1
ATOM 862 C CA . ARG A 1 109 ? 10.969 -16.553 -2.623 1.00 87.69 109 ARG A CA 1
ATOM 863 C C . ARG A 1 109 ? 11.544 -17.827 -3.231 1.00 87.69 109 ARG A C 1
ATOM 865 O O . ARG A 1 109 ? 12.561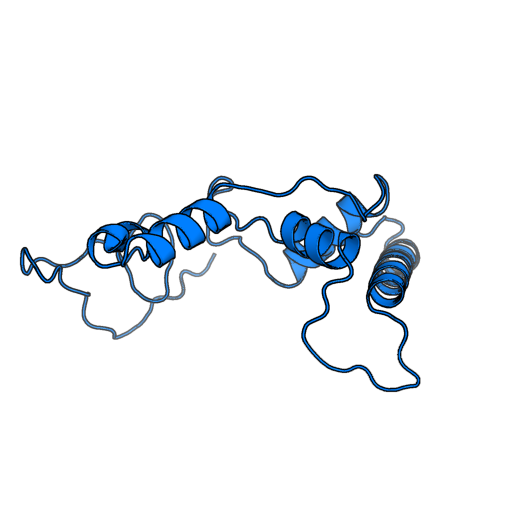 -18.325 -2.748 1.00 87.69 109 ARG A O 1
ATOM 872 N N . TYR A 1 110 ? 10.937 -18.321 -4.307 1.00 90.88 110 TYR A N 1
ATOM 873 C CA . TYR A 1 110 ? 11.562 -19.367 -5.115 1.00 90.88 110 TYR A CA 1
ATOM 874 C C . TYR A 1 110 ? 12.848 -18.838 -5.765 1.00 90.88 110 TYR A C 1
ATOM 876 O O . TYR A 1 110 ? 12.948 -17.652 -6.079 1.00 90.88 110 TYR A O 1
ATOM 884 N N . GLU A 1 111 ? 13.821 -19.721 -5.992 1.00 91.06 111 GLU A N 1
ATOM 885 C CA . GLU A 1 111 ? 15.137 -19.360 -6.538 1.00 91.06 111 GLU A CA 1
ATOM 886 C C . GLU A 1 111 ? 15.034 -18.598 -7.869 1.00 91.06 111 GLU A C 1
ATOM 888 O O . GLU A 1 111 ? 15.679 -17.564 -8.039 1.00 91.06 111 GLU A O 1
ATOM 893 N N . GLY A 1 112 ? 14.157 -19.058 -8.769 1.00 94.00 112 GLY A N 1
ATOM 894 C CA . GLY A 1 112 ? 13.932 -18.445 -10.081 1.00 94.00 112 GLY A CA 1
ATOM 895 C C . GLY A 1 112 ? 13.057 -17.186 -10.078 1.00 94.00 112 GLY A C 1
ATOM 896 O O . GLY A 1 112 ? 12.834 -16.612 -11.141 1.00 94.00 112 GLY A O 1
ATOM 897 N N . MET A 1 113 ? 12.534 -16.754 -8.925 1.00 92.88 113 MET A N 1
ATOM 898 C CA . MET A 1 113 ? 11.740 -15.526 -8.843 1.00 92.88 113 MET A CA 1
ATOM 899 C C . MET A 1 113 ? 12.627 -14.302 -8.602 1.00 92.88 113 MET A C 1
ATOM 901 O O . MET A 1 113 ? 13.570 -14.376 -7.801 1.00 92.88 113 MET A O 1
ATOM 905 N N . PRO A 1 114 ? 12.308 -13.156 -9.233 1.00 92.94 114 PRO A N 1
ATOM 906 C CA . PRO A 1 114 ? 13.045 -11.924 -9.003 1.00 92.94 114 PRO A CA 1
ATOM 907 C C . PRO A 1 114 ? 12.958 -11.473 -7.537 1.00 92.94 114 PRO A C 1
ATOM 909 O O . PRO A 1 114 ? 11.991 -11.792 -6.836 1.00 92.94 114 PRO A O 1
ATOM 912 N N . PRO A 1 115 ? 13.943 -10.696 -7.057 1.00 92.00 115 PRO A N 1
ATOM 913 C CA . PRO A 1 115 ? 13.805 -9.935 -5.824 1.00 92.00 115 PRO A CA 1
ATOM 914 C C . PRO A 1 115 ? 12.565 -9.036 -5.860 1.00 92.00 115 PRO A C 1
ATOM 916 O O . PRO A 1 115 ? 12.180 -8.525 -6.909 1.00 92.00 115 PRO A O 1
ATOM 919 N N . ASP A 1 116 ? 11.973 -8.783 -4.695 1.00 92.06 116 ASP A N 1
ATOM 920 C CA . ASP A 1 116 ? 10.699 -8.060 -4.583 1.00 92.06 116 ASP A CA 1
ATOM 921 C C . ASP A 1 116 ? 10.735 -6.667 -5.246 1.00 92.06 116 ASP A C 1
ATOM 923 O O . ASP A 1 116 ? 9.834 -6.293 -5.989 1.00 92.06 116 ASP A O 1
ATOM 927 N N . ARG A 1 117 ? 11.834 -5.920 -5.084 1.00 94.62 117 ARG A N 1
ATOM 928 C CA . ARG A 1 117 ? 12.024 -4.612 -5.741 1.00 94.62 117 ARG A CA 1
ATOM 929 C C . ARG A 1 117 ? 11.948 -4.695 -7.266 1.00 94.62 117 ARG A C 1
ATOM 931 O O . ARG A 1 117 ? 11.344 -3.828 -7.896 1.00 94.62 117 ARG A O 1
ATOM 938 N N . ASP A 1 118 ? 12.560 -5.723 -7.842 1.00 95.44 118 ASP A N 1
ATOM 939 C CA . ASP A 1 118 ? 12.571 -5.926 -9.288 1.00 95.44 118 ASP A CA 1
ATOM 940 C C . ASP A 1 118 ? 11.193 -6.381 -9.768 1.00 95.44 118 ASP A C 1
ATOM 942 O O . ASP A 1 118 ? 10.689 -5.851 -10.755 1.00 95.44 118 ASP A O 1
ATOM 946 N N . ALA A 1 119 ? 10.532 -7.264 -9.011 1.00 95.00 119 ALA A N 1
ATOM 947 C CA . ALA A 1 119 ? 9.168 -7.703 -9.289 1.00 95.00 119 ALA A CA 1
ATOM 948 C C . ALA A 1 119 ? 8.191 -6.517 -9.389 1.00 95.00 119 ALA A C 1
ATOM 950 O O . ALA A 1 119 ? 7.444 -6.420 -10.362 1.00 95.00 119 ALA A O 1
ATOM 951 N N . TYR A 1 120 ? 8.237 -5.578 -8.435 1.00 96.44 120 TYR A N 1
ATOM 952 C CA . TYR A 1 120 ? 7.390 -4.379 -8.461 1.00 96.44 120 TYR A CA 1
ATOM 953 C C . TYR A 1 120 ? 7.694 -3.480 -9.664 1.00 96.44 120 TYR A C 1
ATOM 955 O O . TYR A 1 120 ? 6.769 -3.051 -10.353 1.00 96.44 120 TYR A O 1
ATOM 963 N N . ARG A 1 121 ? 8.974 -3.230 -9.971 1.00 97.50 121 ARG A N 1
ATOM 964 C CA . ARG A 1 121 ? 9.357 -2.424 -11.144 1.00 97.50 121 ARG A CA 1
ATOM 965 C C . ARG A 1 121 ? 8.905 -3.058 -12.454 1.00 97.50 121 ARG A C 1
ATOM 967 O O . ARG A 1 121 ? 8.439 -2.352 -13.346 1.00 97.50 121 ARG A O 1
ATOM 974 N N . TRP A 1 122 ? 9.046 -4.374 -12.584 1.00 97.88 122 TRP A N 1
ATOM 975 C CA . TRP A 1 122 ? 8.609 -5.097 -13.775 1.00 97.88 122 TRP A CA 1
ATOM 976 C C . TRP A 1 122 ? 7.089 -5.077 -13.910 1.00 97.88 122 TRP A C 1
ATOM 978 O O . TRP A 1 122 ? 6.592 -4.799 -14.998 1.00 97.88 122 TRP A O 1
ATOM 988 N N . ALA A 1 123 ? 6.357 -5.295 -12.815 1.00 97.25 123 ALA A N 1
ATOM 989 C CA . ALA A 1 123 ? 4.899 -5.259 -12.810 1.00 97.25 123 ALA A CA 1
ATOM 990 C C . ALA A 1 123 ? 4.356 -3.881 -13.215 1.00 97.25 123 ALA A C 1
ATOM 992 O O . ALA A 1 123 ? 3.509 -3.808 -14.102 1.00 97.25 123 ALA A O 1
ATOM 993 N N . ILE A 1 124 ? 4.879 -2.797 -12.629 1.00 98.25 124 ILE A N 1
ATOM 994 C CA . ILE A 1 124 ? 4.460 -1.422 -12.946 1.00 98.25 124 ILE A CA 1
ATOM 995 C C . ILE A 1 124 ? 4.659 -1.131 -14.437 1.00 98.25 124 ILE A C 1
ATOM 997 O O . ILE A 1 124 ? 3.716 -0.728 -15.115 1.00 98.25 124 ILE A O 1
ATOM 1001 N N . ARG A 1 125 ? 5.853 -1.418 -14.976 1.00 98.31 125 ARG A N 1
ATOM 1002 C CA . ARG A 1 125 ? 6.152 -1.212 -16.404 1.00 98.31 125 ARG A CA 1
ATOM 1003 C C . ARG A 1 125 ? 5.258 -2.051 -17.308 1.00 98.31 125 ARG A C 1
ATOM 1005 O O . ARG A 1 125 ? 4.786 -1.556 -18.323 1.00 98.31 125 ARG A O 1
ATOM 1012 N N . ALA A 1 126 ? 5.042 -3.318 -16.963 1.00 98.44 126 ALA A N 1
ATOM 1013 C CA . ALA A 1 126 ? 4.235 -4.222 -17.773 1.00 98.44 126 ALA A CA 1
ATOM 1014 C C . ALA A 1 126 ? 2.759 -3.801 -17.807 1.00 98.44 126 ALA A C 1
ATOM 1016 O O . ALA A 1 126 ? 2.148 -3.817 -18.876 1.00 98.44 126 ALA A O 1
ATOM 1017 N N . ILE A 1 127 ? 2.198 -3.405 -16.661 1.00 98.44 127 ILE A N 1
ATOM 1018 C CA . ILE A 1 127 ? 0.808 -2.948 -16.554 1.00 98.44 127 ILE A CA 1
ATOM 1019 C C . ILE A 1 127 ? 0.614 -1.640 -17.324 1.00 98.44 127 ILE A C 1
ATOM 1021 O O . ILE A 1 127 ? -0.318 -1.540 -18.120 1.00 98.44 127 ILE A O 1
ATOM 1025 N N . ASP A 1 128 ? 1.516 -0.673 -17.155 1.00 98.56 128 ASP A N 1
ATOM 1026 C CA . ASP A 1 128 ? 1.425 0.607 -17.858 1.00 98.56 128 ASP A CA 1
ATOM 1027 C C . ASP A 1 128 ? 1.608 0.455 -19.376 1.00 98.56 128 ASP A C 1
ATOM 1029 O O . ASP A 1 128 ? 0.821 0.983 -20.162 1.00 98.56 128 ASP A O 1
ATOM 1033 N N . ALA A 1 129 ? 2.562 -0.375 -19.811 1.00 98.50 129 ALA A N 1
ATOM 1034 C CA . ALA A 1 129 ? 2.739 -0.688 -21.228 1.00 98.50 129 ALA A CA 1
ATOM 1035 C C . ALA A 1 129 ? 1.510 -1.399 -21.821 1.00 98.50 129 ALA A C 1
ATOM 1037 O O . ALA A 1 129 ? 1.136 -1.155 -22.972 1.00 98.50 129 ALA A O 1
ATOM 1038 N N . ALA A 1 130 ? 0.860 -2.278 -21.051 1.00 98.56 130 ALA A N 1
ATOM 1039 C CA . ALA A 1 130 ? -0.376 -2.925 -21.472 1.00 98.56 130 ALA A CA 1
ATOM 1040 C C . ALA A 1 130 ? -1.525 -1.917 -21.608 1.00 98.56 130 ALA A C 1
ATOM 1042 O O . ALA A 1 130 ? -2.238 -1.968 -22.611 1.00 98.56 130 ALA A O 1
ATOM 1043 N N . ALA A 1 131 ? -1.669 -0.983 -20.664 1.00 98.31 131 ALA A N 1
ATOM 1044 C CA . ALA A 1 131 ? -2.653 0.094 -20.743 1.00 98.31 131 ALA A CA 1
ATOM 1045 C C . ALA A 1 131 ? -2.421 0.972 -21.979 1.00 98.31 131 ALA A C 1
ATOM 1047 O O . ALA A 1 131 ? -3.333 1.146 -22.788 1.00 98.31 131 ALA A O 1
ATOM 1048 N N . CYS A 1 132 ? -1.175 1.394 -22.210 1.00 98.12 132 CYS A N 1
ATOM 1049 C CA . CYS A 1 132 ? -0.803 2.180 -23.385 1.00 98.12 132 CYS A CA 1
ATOM 1050 C C . CYS A 1 132 ? -1.141 1.443 -24.687 1.00 98.12 132 CYS A C 1
ATOM 1052 O O . CYS A 1 132 ? -1.688 2.026 -25.620 1.00 98.12 132 CYS A O 1
ATOM 1054 N N . ARG A 1 133 ? -0.864 0.138 -24.758 1.00 98.56 133 ARG A N 1
ATOM 1055 C CA . ARG A 1 133 ? -1.129 -0.666 -25.958 1.00 98.56 133 ARG A CA 1
ATOM 1056 C C . ARG A 1 133 ? -2.618 -0.904 -26.212 1.00 98.56 133 ARG A C 1
ATOM 1058 O O . ARG A 1 133 ? -3.024 -0.945 -27.368 1.00 98.56 133 ARG A O 1
ATOM 1065 N N . LEU A 1 134 ? -3.410 -1.125 -25.164 1.00 98.38 134 LEU A N 1
ATOM 1066 C CA . LEU A 1 134 ? -4.825 -1.500 -25.286 1.00 98.38 134 LEU A CA 1
ATOM 1067 C C . LEU A 1 134 ? -5.767 -0.292 -25.315 1.00 98.38 134 LEU A C 1
ATOM 1069 O O . LEU A 1 134 ? -6.850 -0.380 -25.890 1.00 98.38 134 LEU A O 1
ATOM 1073 N N . HIS A 1 135 ? -5.362 0.817 -24.698 1.00 97.88 135 HIS A N 1
ATOM 1074 C CA . HIS A 1 135 ? -6.212 1.984 -24.464 1.00 97.88 135 HIS A CA 1
ATOM 1075 C C . HIS A 1 135 ? -5.572 3.310 -24.891 1.00 97.88 135 HIS A C 1
ATOM 1077 O O . HIS A 1 135 ? -6.222 4.343 -24.776 1.00 97.88 135 HIS A O 1
ATOM 1083 N N . SER A 1 136 ? -4.324 3.302 -25.382 1.00 97.88 136 SER A N 1
ATOM 1084 C CA . SER A 1 136 ? -3.577 4.516 -25.763 1.00 97.88 136 SER A CA 1
ATOM 1085 C C . SER A 1 136 ? -3.432 5.540 -24.631 1.00 97.88 136 SER A C 1
ATOM 1087 O O . SER A 1 136 ? -3.235 6.725 -24.886 1.00 97.88 136 SER A O 1
ATOM 1089 N N . LEU A 1 137 ? -3.512 5.075 -23.383 1.00 97.44 137 LEU A N 1
ATOM 1090 C CA . LEU A 1 137 ? -3.404 5.866 -22.161 1.00 97.44 137 LEU A CA 1
ATOM 1091 C C . LEU A 1 137 ? -2.521 5.129 -21.151 1.00 97.44 137 LEU A C 1
ATOM 1093 O O . LEU A 1 137 ? -2.481 3.896 -21.156 1.00 97.44 137 LEU A O 1
ATOM 1097 N N . SER A 1 138 ? -1.842 5.886 -20.284 1.00 97.25 138 SER A N 1
ATOM 1098 C CA . SER A 1 138 ? -1.181 5.320 -19.102 1.00 97.25 138 SER A CA 1
ATOM 1099 C C . SER A 1 138 ? -2.210 4.619 -18.215 1.00 97.25 138 SER A C 1
ATOM 1101 O O . SER A 1 138 ? -3.407 4.902 -18.282 1.00 97.25 138 SER A O 1
ATOM 1103 N N . PHE A 1 139 ? -1.750 3.676 -17.397 1.00 97.88 139 PHE A N 1
ATOM 1104 C CA . PHE A 1 139 ? -2.612 3.065 -16.390 1.00 97.88 139 PHE A CA 1
ATOM 1105 C C . PHE A 1 139 ? -2.960 4.030 -15.244 1.00 97.88 139 PHE A C 1
ATOM 1107 O O . PHE A 1 139 ? -3.939 3.792 -14.535 1.00 97.88 139 PHE A O 1
ATOM 1114 N N . ALA A 1 140 ? -2.139 5.067 -15.049 1.00 95.19 140 ALA A N 1
ATOM 1115 C CA . ALA A 1 140 ? -2.363 6.122 -14.066 1.00 95.19 140 ALA A CA 1
ATOM 1116 C C . ALA A 1 140 ? -3.589 6.992 -14.386 1.00 95.19 140 ALA A C 1
ATOM 1118 O O . ALA A 1 140 ? -3.887 7.200 -15.585 1.00 95.19 140 ALA A O 1
#

pLDDT: mean 87.43, std 14.56, range [28.78, 98.56]

Radius of gyration: 19.91 Å; chains: 1; bounding box: 44×31×56 Å

Secondary structure (DSSP, 8-state):
------TTPPPPBPTTT-PBPPPPSS--SSTT--GGGGGGGS-HHHHHHHHHHHH-PPPP-SS-TTHHHHHHHHHHHHS--TTS-GGGS--HHHHHHHHHHHT---S---TTSPPHHHHHHHHHHHHHHHHHHHHSS---

Foldseek 3Di:
DDDPPPPDDDFDADPVPRHGQAADPFDDPHGNDDPLVCLVVDDPVVSVVVVCVQPPQADQDQDDPVLQVLVVLVCCVVDPPPRDDPVPDDPPSSVVRVCLRVVPDDDDDDPPDDRPSVVSVVVSVVQQVVCCVPPVHGSD